Protein AF-A0AAU9WDJ2-F1 (afdb_monomer_lite)

Sequence (139 aa):
MRAWLPLSQLGVLASSMMSTCLFMHVSSICRSSFYHLRNLSRIRKYLIKESVAVAVHAFVTSKLNYCNALLCGLPKYQLQRLQYVKNTVARVVCQMSKFQHITSVLQELHWLPIQYRIIFKILLLVYKSLNGASPSYLA

Radius of gyration: 19.02 Å; chains: 1; bounding box: 34×50×54 Å

Structure (mmCIF, N/CA/C/O backbone):
data_AF-A0AAU9WDJ2-F1
#
_entry.id   AF-A0AAU9WDJ2-F1
#
loop_
_atom_site.group_PDB
_atom_site.id
_atom_site.type_symbol
_atom_site.label_atom_id
_atom_site.label_alt_id
_atom_site.label_comp_id
_atom_site.label_asym_id
_atom_site.label_entity_id
_atom_site.label_seq_id
_atom_site.pdbx_PDB_ins_code
_atom_site.Cartn_x
_atom_site.Cartn_y
_atom_site.Cartn_z
_atom_site.occupancy
_atom_site.B_iso_or_equiv
_atom_site.auth_seq_id
_atom_site.auth_comp_id
_atom_site.auth_asym_id
_atom_site.auth_atom_id
_atom_site.pdbx_PDB_model_num
ATOM 1 N N . MET A 1 1 ? 9.446 36.683 -37.236 1.00 35.97 1 MET A N 1
ATOM 2 C CA . MET A 1 1 ? 10.642 35.815 -37.166 1.00 35.97 1 MET A CA 1
ATOM 3 C C . MET A 1 1 ? 10.594 35.026 -35.861 1.00 35.97 1 MET A C 1
ATOM 5 O O . MET A 1 1 ? 10.928 35.569 -34.819 1.00 35.97 1 MET A O 1
ATOM 9 N N . ARG A 1 2 ? 10.058 33.797 -35.885 1.00 36.50 2 ARG A N 1
ATOM 10 C CA . ARG A 1 2 ? 10.011 32.896 -34.720 1.00 36.50 2 ARG A CA 1
ATOM 11 C C . ARG A 1 2 ? 11.211 31.960 -34.815 1.00 36.50 2 ARG A C 1
ATOM 13 O O . ARG A 1 2 ? 11.276 31.153 -35.736 1.00 36.50 2 ARG A O 1
ATOM 20 N N . ALA A 1 3 ? 12.170 32.143 -33.915 1.00 41.41 3 ALA A N 1
ATOM 21 C CA . ALA A 1 3 ? 13.335 31.285 -33.804 1.00 41.41 3 ALA A CA 1
ATOM 22 C C . ALA A 1 3 ? 12.914 29.905 -33.284 1.00 41.41 3 ALA A C 1
ATOM 24 O O . ALA A 1 3 ? 12.119 29.781 -32.352 1.00 41.41 3 ALA A O 1
ATOM 25 N N . TRP A 1 4 ? 13.448 28.887 -33.941 1.00 44.09 4 TRP A N 1
ATOM 26 C CA . TRP A 1 4 ? 13.324 27.480 -33.623 1.00 44.09 4 TRP A CA 1
ATOM 27 C C . TRP A 1 4 ? 13.828 27.219 -32.199 1.00 44.09 4 TRP A C 1
ATOM 29 O O . TRP A 1 4 ? 15.027 27.301 -31.942 1.00 44.09 4 TRP A O 1
ATOM 39 N N . LEU A 1 5 ? 12.924 26.908 -31.266 1.00 46.44 5 LEU A N 1
ATOM 40 C CA . LEU A 1 5 ? 13.317 26.277 -30.006 1.00 46.44 5 LEU A CA 1
ATOM 41 C C . LEU A 1 5 ? 13.876 24.885 -30.354 1.00 46.44 5 LEU A C 1
ATOM 43 O O . LEU A 1 5 ? 13.185 24.116 -31.028 1.00 46.44 5 LEU A O 1
ATOM 47 N N . PRO A 1 6 ? 15.115 24.550 -29.956 1.00 47.00 6 PRO A N 1
ATOM 48 C CA . PRO A 1 6 ? 15.724 23.277 -30.309 1.00 47.00 6 PRO A CA 1
ATOM 49 C C . PRO A 1 6 ? 14.909 22.130 -29.698 1.00 47.00 6 PRO A C 1
ATOM 51 O O . PRO A 1 6 ? 14.530 22.174 -28.528 1.00 47.00 6 PRO A O 1
ATOM 54 N N . LEU A 1 7 ? 14.649 21.086 -30.488 1.00 53.03 7 LEU A N 1
ATOM 55 C CA . LEU A 1 7 ? 13.874 19.888 -30.114 1.00 53.03 7 LEU A CA 1
ATOM 56 C C . LEU A 1 7 ? 14.339 19.235 -28.792 1.00 53.03 7 LEU A C 1
ATOM 58 O O . LEU A 1 7 ? 13.549 18.591 -28.102 1.00 53.03 7 LEU A O 1
ATOM 62 N N . SER A 1 8 ? 15.594 19.455 -28.389 1.00 50.59 8 SER A N 1
ATOM 63 C CA . SER A 1 8 ? 16.146 19.035 -27.096 1.00 50.59 8 SER A CA 1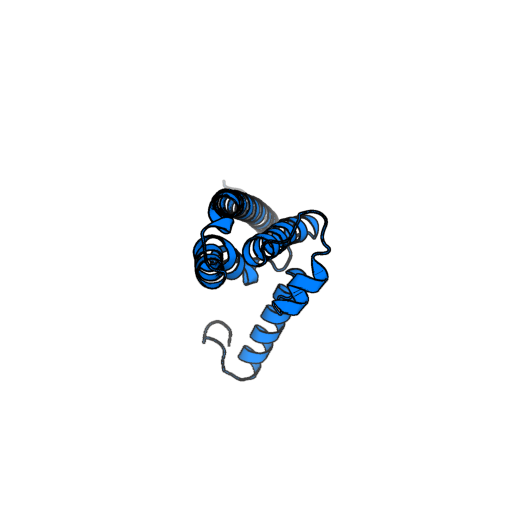
ATOM 64 C C . SER A 1 8 ? 15.484 19.724 -25.896 1.00 50.59 8 SER A C 1
ATOM 66 O O . SER A 1 8 ? 15.238 19.080 -24.877 1.00 50.59 8 SER A O 1
ATOM 68 N N . GLN A 1 9 ? 15.123 21.004 -26.012 1.00 49.53 9 GLN A N 1
ATOM 69 C CA . GLN A 1 9 ? 14.418 21.731 -24.954 1.00 49.53 9 GLN A CA 1
ATOM 70 C C . GLN A 1 9 ? 12.974 21.252 -24.814 1.00 49.53 9 GLN A C 1
ATOM 72 O O . GLN A 1 9 ? 12.486 21.155 -23.694 1.00 49.53 9 GLN A O 1
ATOM 77 N N . LEU A 1 10 ? 12.316 20.860 -25.910 1.00 48.34 10 LEU A N 1
ATOM 78 C CA . LEU A 1 10 ? 10.993 20.228 -25.868 1.00 48.34 10 LEU A CA 1
ATOM 79 C C . LEU A 1 10 ? 11.023 18.886 -25.124 1.00 48.34 10 LEU A C 1
ATOM 81 O O . LEU A 1 10 ? 10.142 18.641 -24.309 1.00 48.34 10 LEU A O 1
ATOM 85 N N . GLY A 1 11 ? 12.049 18.052 -25.327 1.00 53.91 11 GLY A N 1
ATOM 86 C CA . GLY A 1 11 ? 12.216 16.792 -24.589 1.00 53.91 11 GLY A CA 1
ATOM 87 C C . GLY A 1 11 ? 12.522 16.983 -23.096 1.00 53.91 11 GLY A C 1
ATOM 88 O O . GLY A 1 11 ? 11.979 16.272 -22.246 1.00 53.91 11 GLY A O 1
ATOM 89 N N . VAL A 1 12 ? 13.344 17.976 -22.742 1.00 56.94 12 VAL A N 1
ATOM 90 C CA . VAL A 1 12 ? 13.662 18.309 -21.337 1.00 56.94 12 VAL A CA 1
ATOM 91 C C . VAL A 1 12 ? 12.469 18.969 -20.631 1.00 56.94 12 VAL A C 1
ATOM 93 O O . VAL A 1 12 ? 12.167 18.659 -19.477 1.00 56.94 12 VAL A O 1
ATOM 96 N N . LEU A 1 13 ? 11.720 19.823 -21.328 1.00 52.66 13 LEU A N 1
ATOM 97 C CA . LEU A 1 13 ? 10.478 20.402 -20.816 1.00 52.66 13 LEU A CA 1
ATOM 98 C C . LEU A 1 13 ? 9.384 19.334 -20.695 1.00 52.66 13 LEU A C 1
ATOM 100 O O . LEU A 1 13 ? 8.753 19.240 -19.652 1.00 52.66 13 LEU A O 1
ATOM 104 N N . ALA A 1 14 ? 9.216 18.447 -21.678 1.00 50.91 14 ALA A N 1
ATOM 105 C CA . ALA A 1 14 ? 8.261 17.342 -21.596 1.00 50.91 14 ALA A CA 1
ATOM 106 C C . ALA A 1 14 ? 8.597 16.364 -20.458 1.00 50.91 14 ALA A C 1
ATOM 108 O O . ALA A 1 14 ? 7.706 15.962 -19.715 1.00 50.91 14 ALA A O 1
ATOM 109 N N . SER A 1 15 ? 9.872 16.017 -20.261 1.00 56.69 15 SER A N 1
ATOM 110 C CA . SER A 1 15 ? 10.297 15.119 -19.176 1.00 56.69 15 SER A CA 1
ATOM 111 C C . SER A 1 15 ? 10.169 15.757 -17.788 1.00 56.69 15 SER A C 1
ATOM 113 O O . SER A 1 15 ? 9.711 15.099 -16.848 1.00 56.69 15 SER A O 1
ATOM 115 N N . SER A 1 16 ? 10.482 17.048 -17.648 1.00 59.03 16 SER A N 1
ATOM 116 C CA . SER A 1 16 ? 10.273 17.792 -16.397 1.00 59.03 16 SER A CA 1
ATOM 117 C C . SER A 1 16 ? 8.788 18.034 -16.095 1.00 59.03 16 SER A C 1
ATOM 119 O O . SER A 1 16 ? 8.371 17.874 -14.945 1.00 59.03 16 SER A O 1
ATOM 121 N N . MET A 1 17 ? 7.958 18.317 -17.106 1.00 58.53 17 MET A N 1
ATOM 122 C CA . MET A 1 17 ? 6.501 18.431 -16.965 1.00 58.53 17 MET A CA 1
ATOM 123 C C . MET A 1 17 ? 5.839 17.092 -16.626 1.00 58.53 17 MET A C 1
ATOM 125 O O . MET A 1 17 ? 4.990 17.034 -15.738 1.00 58.53 17 MET A O 1
ATOM 129 N N . MET A 1 18 ? 6.265 15.991 -17.251 1.00 57.12 18 MET A N 1
ATOM 130 C CA . MET A 1 18 ? 5.773 14.647 -16.926 1.00 57.12 18 MET A CA 1
ATOM 131 C C . MET A 1 18 ? 6.128 14.269 -15.478 1.00 57.12 18 MET A C 1
ATOM 133 O O . MET A 1 18 ? 5.283 13.777 -14.727 1.00 57.12 18 MET A O 1
ATOM 137 N N . SER A 1 19 ? 7.359 14.572 -15.052 1.00 61.75 19 SER A N 1
ATOM 138 C CA . SER A 1 19 ? 7.845 14.293 -13.693 1.00 61.75 19 SER A CA 1
ATOM 139 C C . SER A 1 19 ? 7.115 15.118 -12.625 1.00 61.75 19 SER A C 1
ATOM 141 O O . SER A 1 19 ? 6.747 14.594 -11.571 1.00 61.75 19 SER A O 1
ATOM 143 N N . THR A 1 20 ? 6.857 16.400 -12.894 1.00 61.91 20 THR A N 1
ATOM 144 C CA . THR A 1 20 ? 6.105 17.283 -11.986 1.00 61.91 20 THR A CA 1
ATOM 145 C C . THR A 1 20 ? 4.617 16.936 -11.943 1.00 61.91 20 THR A C 1
ATOM 147 O O . THR A 1 20 ? 4.026 16.913 -10.861 1.00 61.91 20 THR A O 1
ATOM 150 N N . CYS A 1 21 ? 4.010 16.566 -13.073 1.00 68.81 21 CYS A N 1
ATOM 151 C CA . CYS A 1 21 ? 2.623 16.104 -13.117 1.00 68.81 21 CYS A CA 1
ATOM 152 C C . CYS A 1 21 ? 2.436 14.807 -12.305 1.00 68.81 21 CYS A C 1
ATOM 154 O O . CYS A 1 21 ? 1.523 14.712 -11.479 1.00 68.81 21 CYS A O 1
ATOM 156 N N . LEU A 1 22 ? 3.362 13.848 -12.434 1.00 73.12 22 LEU A N 1
ATOM 157 C CA . LEU A 1 22 ? 3.361 12.616 -11.639 1.00 73.12 22 LEU A CA 1
ATOM 158 C C . LEU A 1 22 ? 3.543 12.882 -10.139 1.00 73.12 22 LEU A C 1
ATOM 160 O O . LEU A 1 22 ? 2.875 12.249 -9.319 1.00 73.12 22 LEU A O 1
ATOM 164 N N . PHE A 1 23 ? 4.385 13.846 -9.757 1.00 77.12 23 PHE A N 1
ATOM 165 C CA . PHE A 1 23 ? 4.535 14.264 -8.360 1.00 77.12 23 PHE A CA 1
ATOM 166 C C . PHE A 1 23 ? 3.215 14.780 -7.766 1.00 77.12 23 PHE A C 1
ATOM 168 O O . PHE A 1 23 ? 2.822 14.392 -6.655 1.00 77.12 23 PHE A O 1
ATOM 175 N N . MET A 1 24 ? 2.522 15.651 -8.503 1.00 79.38 24 MET A N 1
ATOM 176 C CA . MET A 1 24 ? 1.237 16.218 -8.084 1.00 79.38 24 MET A CA 1
ATOM 177 C C . MET A 1 24 ? 0.169 15.131 -7.994 1.00 79.38 24 MET A C 1
ATOM 179 O O . MET A 1 24 ? -0.593 15.077 -7.026 1.00 79.38 24 MET A O 1
ATOM 183 N N . HIS A 1 25 ? 0.181 14.205 -8.947 1.00 82.50 25 HIS A N 1
ATOM 184 C CA . HIS A 1 25 ? -0.720 13.068 -8.974 1.00 82.50 25 HIS A CA 1
ATOM 185 C C . HIS A 1 25 ? -0.519 12.127 -7.774 1.00 82.50 25 HIS A C 1
ATOM 187 O O . HIS A 1 25 ? -1.474 11.850 -7.046 1.00 82.50 25 HIS A O 1
ATOM 193 N N . VAL A 1 26 ? 0.722 11.711 -7.486 1.00 84.19 26 VAL A N 1
ATOM 194 C CA . VAL A 1 26 ? 1.049 10.883 -6.309 1.00 84.19 26 VAL A CA 1
ATOM 195 C C . VAL A 1 26 ? 0.640 11.589 -5.018 1.00 84.19 26 VAL A C 1
ATOM 197 O O . VAL A 1 26 ? 0.068 10.967 -4.121 1.00 84.19 26 VAL A O 1
ATOM 200 N N . SER A 1 27 ? 0.884 12.896 -4.923 1.00 87.38 27 SER A N 1
ATOM 201 C CA . SER A 1 27 ? 0.502 13.689 -3.753 1.00 87.38 27 SER A CA 1
ATOM 202 C C . SER A 1 27 ? -1.017 13.765 -3.575 1.00 87.38 27 SER A C 1
ATOM 204 O O . SER A 1 27 ? -1.504 13.586 -2.456 1.00 87.38 27 SER A O 1
ATOM 206 N N . SER A 1 28 ? -1.765 13.955 -4.664 1.00 88.31 28 SER A N 1
ATOM 207 C CA . SER A 1 28 ? -3.231 13.941 -4.672 1.00 88.31 28 SER A CA 1
ATOM 208 C C . SER A 1 28 ? -3.790 12.582 -4.236 1.00 88.31 28 SER A C 1
ATOM 210 O O . SER A 1 28 ? -4.621 12.514 -3.324 1.00 88.31 28 SER A O 1
ATOM 212 N N . ILE A 1 29 ? -3.261 11.483 -4.790 1.00 88.12 29 ILE A N 1
ATOM 213 C CA . ILE A 1 29 ? -3.650 10.117 -4.409 1.00 88.12 29 ILE A CA 1
ATOM 214 C C . ILE A 1 29 ? -3.367 9.868 -2.935 1.00 88.12 29 ILE A C 1
ATOM 216 O O . ILE A 1 29 ? -4.255 9.396 -2.225 1.00 88.12 29 ILE A O 1
ATOM 220 N N . CYS A 1 30 ? -2.164 10.191 -2.454 1.00 90.44 30 CYS A N 1
ATOM 221 C CA . CYS A 1 30 ? -1.810 10.010 -1.048 1.00 90.44 30 CYS A CA 1
ATOM 222 C C . CYS A 1 30 ? -2.776 10.784 -0.145 1.00 90.44 30 CYS A C 1
ATOM 224 O O . CYS A 1 30 ? -3.313 10.214 0.804 1.00 90.44 30 CYS A O 1
ATOM 226 N N . ARG A 1 31 ? -3.050 12.057 -0.464 1.00 91.38 31 ARG A N 1
ATOM 227 C CA . ARG A 1 31 ? -3.967 12.909 0.307 1.00 91.38 31 ARG A CA 1
ATOM 228 C C . ARG A 1 31 ? -5.376 12.315 0.367 1.00 91.38 31 ARG A C 1
ATOM 230 O O . ARG A 1 31 ? -5.904 12.135 1.464 1.00 91.38 31 ARG A O 1
ATOM 237 N N . SER A 1 32 ? -5.963 11.973 -0.781 1.00 92.38 32 SER A N 1
ATOM 238 C CA . SER A 1 32 ? -7.297 11.357 -0.843 1.00 92.38 32 SER A CA 1
ATOM 239 C C . SER A 1 32 ? -7.326 10.011 -0.109 1.00 92.38 32 SER A C 1
ATOM 241 O O . SER A 1 32 ? -8.246 9.744 0.662 1.00 92.38 32 SER A O 1
ATOM 243 N N . SER A 1 33 ? -6.286 9.190 -0.269 1.00 92.69 33 SER A N 1
ATOM 244 C CA . SER A 1 33 ? -6.198 7.876 0.370 1.00 92.69 33 SER A CA 1
ATOM 245 C C . SER A 1 33 ? -6.152 7.981 1.890 1.00 92.69 33 SER A C 1
ATOM 247 O O . SER A 1 33 ? -6.925 7.316 2.572 1.00 92.69 33 SER A O 1
ATOM 249 N N . PHE A 1 34 ? -5.294 8.846 2.440 1.00 94.31 34 PHE A N 1
ATOM 250 C CA . PHE A 1 34 ? -5.215 9.045 3.889 1.00 94.31 34 PHE A CA 1
ATOM 251 C C . PHE A 1 34 ? -6.501 9.632 4.471 1.00 94.31 34 PHE A C 1
ATOM 253 O O . PHE A 1 34 ? -6.879 9.256 5.581 1.00 94.31 34 PHE A O 1
ATOM 260 N N . TYR A 1 35 ? -7.199 10.495 3.727 1.00 94.62 35 TYR A N 1
ATOM 261 C CA . TYR A 1 35 ? -8.513 10.995 4.127 1.00 94.62 35 TYR A CA 1
ATOM 262 C C . TYR A 1 35 ? -9.521 9.847 4.301 1.00 94.62 35 TYR A C 1
ATOM 264 O O . TYR A 1 35 ? -10.088 9.683 5.384 1.00 94.62 35 TYR A O 1
ATOM 272 N N . HIS A 1 36 ? -9.676 8.990 3.284 1.00 93.81 36 HIS A N 1
ATOM 273 C CA . HIS A 1 36 ? -10.581 7.840 3.366 1.00 93.81 36 HIS A CA 1
ATOM 274 C C . HIS A 1 36 ? -10.152 6.848 4.452 1.00 93.81 36 HIS A C 1
ATOM 276 O O . HIS A 1 36 ? -10.987 6.401 5.235 1.00 93.81 36 HIS A O 1
ATOM 282 N N . LEU A 1 37 ? -8.853 6.553 4.562 1.00 94.38 37 LEU A N 1
ATOM 283 C CA . LEU A 1 37 ? -8.326 5.636 5.574 1.00 94.38 37 LEU A CA 1
ATOM 284 C C . LEU A 1 37 ? -8.569 6.129 6.996 1.00 94.38 37 LEU A C 1
ATOM 286 O O . LEU A 1 37 ? -8.894 5.319 7.860 1.00 94.38 37 LEU A O 1
ATOM 290 N N . ARG A 1 38 ? -8.448 7.436 7.256 1.00 94.19 38 ARG A N 1
ATOM 291 C CA . ARG A 1 38 ? -8.730 8.009 8.580 1.00 94.19 38 ARG A CA 1
ATOM 292 C C . ARG A 1 38 ? -10.196 7.821 8.960 1.00 94.19 38 ARG A C 1
ATOM 294 O O . ARG A 1 38 ? -10.478 7.457 10.100 1.00 94.19 38 ARG A O 1
ATOM 301 N N . ASN A 1 39 ? -11.106 8.025 8.012 1.00 93.50 39 ASN A N 1
ATOM 302 C CA . ASN A 1 39 ? -12.537 7.832 8.235 1.00 93.50 39 ASN A CA 1
ATOM 303 C C . ASN A 1 39 ? -12.861 6.349 8.457 1.00 93.50 39 ASN A C 1
ATOM 305 O O . ASN A 1 39 ? -13.482 6.006 9.461 1.00 93.50 39 ASN A O 1
ATOM 309 N N . LEU A 1 40 ? -12.336 5.466 7.603 1.00 93.12 40 LEU A N 1
ATOM 310 C CA . LEU A 1 40 ? -12.471 4.013 7.737 1.00 93.12 40 LEU A CA 1
ATOM 311 C C . LEU A 1 40 ? -11.905 3.492 9.062 1.00 93.12 40 LEU A C 1
ATOM 313 O O . LEU A 1 40 ? -12.548 2.681 9.715 1.00 93.12 40 LEU A O 1
ATOM 317 N N . SER A 1 41 ? -10.754 3.999 9.508 1.00 92.56 41 SER A N 1
ATOM 318 C CA . SER A 1 41 ? -10.132 3.606 10.783 1.00 92.56 41 SER A CA 1
ATOM 319 C C . SER A 1 41 ? -11.035 3.881 11.987 1.00 92.56 41 SER A C 1
ATOM 321 O O . SER A 1 41 ? -11.039 3.104 12.936 1.00 92.56 41 SER A O 1
ATOM 323 N N . ARG A 1 42 ? -11.810 4.974 11.959 1.00 92.88 42 ARG A N 1
ATOM 324 C CA . ARG A 1 42 ? -12.712 5.358 13.059 1.00 92.88 42 ARG A CA 1
ATOM 325 C C . ARG A 1 42 ? -13.908 4.423 13.176 1.00 92.88 42 ARG A C 1
ATOM 327 O O . ARG A 1 42 ? -14.284 4.048 14.283 1.00 92.88 42 ARG A O 1
ATOM 334 N N . ILE A 1 43 ? -14.483 4.045 12.037 1.00 93.19 43 ILE A N 1
ATOM 335 C CA . ILE A 1 43 ? -15.645 3.154 11.991 1.00 93.19 43 ILE A CA 1
ATOM 336 C C . ILE A 1 43 ? -15.249 1.676 12.025 1.00 93.19 43 ILE A C 1
ATOM 338 O O . ILE A 1 43 ? -16.089 0.846 12.341 1.00 93.19 43 ILE A O 1
ATOM 342 N N . ARG A 1 44 ? -13.974 1.337 11.775 1.00 91.38 44 ARG A N 1
ATOM 343 C CA . ARG A 1 44 ? -13.467 -0.036 11.603 1.00 91.38 44 ARG A CA 1
ATOM 344 C C . ARG A 1 44 ? -13.931 -1.030 12.670 1.00 91.38 44 ARG A C 1
ATOM 346 O O . ARG A 1 44 ? -14.150 -2.187 12.329 1.00 91.38 44 ARG A O 1
ATOM 353 N N . LYS A 1 45 ? -14.068 -0.604 13.931 1.00 91.12 45 LYS A N 1
ATOM 354 C CA . LYS A 1 45 ? -14.547 -1.444 15.049 1.00 91.12 45 LYS A CA 1
ATOM 355 C C . LYS A 1 45 ? -15.983 -1.962 14.883 1.00 91.12 45 LYS A C 1
ATOM 357 O O . LYS A 1 45 ? -16.331 -2.943 15.519 1.00 91.12 45 LYS A O 1
ATOM 362 N N . TYR A 1 46 ? -16.780 -1.328 14.028 1.00 91.88 46 TYR A N 1
ATOM 363 C CA . TYR A 1 46 ? -18.177 -1.678 13.768 1.00 91.88 46 TYR A CA 1
ATOM 364 C C . TYR A 1 46 ? -18.383 -2.438 12.451 1.00 91.88 46 TYR A C 1
ATOM 366 O O . TYR A 1 46 ? -19.509 -2.802 12.136 1.00 91.88 46 TYR A O 1
ATOM 374 N N . LEU A 1 47 ? -17.325 -2.657 11.658 1.00 91.19 47 LEU A N 1
ATOM 375 C CA . LEU A 1 47 ? -17.418 -3.365 10.379 1.00 91.19 47 LEU A CA 1
ATOM 376 C C . LEU A 1 47 ? -16.724 -4.725 10.424 1.00 91.19 47 LEU A C 1
ATOM 378 O O . LEU A 1 47 ? -15.691 -4.901 11.075 1.00 91.19 47 LEU A O 1
ATOM 382 N N . ILE A 1 48 ? -17.248 -5.654 9.628 1.00 93.00 48 ILE A N 1
ATOM 383 C CA . ILE A 1 48 ? -16.620 -6.944 9.341 1.00 93.00 48 ILE A CA 1
ATOM 384 C C . ILE A 1 48 ? -15.419 -6.728 8.404 1.00 93.00 48 ILE A C 1
ATOM 386 O O . ILE A 1 48 ? -15.383 -5.785 7.605 1.00 93.00 48 ILE A O 1
ATOM 390 N N . LYS A 1 49 ? -14.409 -7.604 8.506 1.00 90.19 49 LYS A N 1
ATOM 391 C CA . LYS A 1 49 ? -13.162 -7.537 7.722 1.00 90.19 49 LYS A CA 1
ATOM 392 C C . LYS A 1 49 ? -13.419 -7.444 6.212 1.00 90.19 49 LYS A C 1
ATOM 394 O O . LYS A 1 49 ? -12.761 -6.655 5.539 1.00 90.19 49 LYS A O 1
ATOM 399 N N . GLU A 1 50 ? -14.387 -8.198 5.698 1.00 91.56 50 GLU A N 1
ATOM 400 C CA . GLU A 1 50 ? -14.733 -8.232 4.272 1.00 91.56 50 GLU A CA 1
ATOM 401 C C . GLU A 1 50 ? -15.273 -6.890 3.768 1.00 91.56 50 GLU A C 1
ATOM 403 O O . GLU A 1 50 ? -14.752 -6.340 2.799 1.00 91.56 50 GLU A O 1
ATOM 408 N N . SER A 1 51 ? -16.237 -6.290 4.474 1.00 92.12 51 SER A N 1
ATOM 409 C CA . SER A 1 51 ? -16.803 -4.984 4.106 1.00 92.12 51 SER A CA 1
ATOM 410 C C . SER A 1 51 ? -15.738 -3.884 4.091 1.00 92.12 51 SER A C 1
ATOM 412 O O . SER A 1 51 ? -15.729 -3.014 3.220 1.00 92.12 51 SER A O 1
ATOM 414 N N . VAL A 1 52 ? -14.791 -3.941 5.032 1.00 92.94 52 VAL A N 1
ATOM 415 C CA . VAL A 1 52 ? -13.651 -3.014 5.084 1.00 92.94 52 VAL A CA 1
ATOM 416 C C . VAL A 1 52 ? -12.722 -3.241 3.900 1.00 92.94 52 VAL A C 1
ATOM 418 O O . VAL A 1 52 ? -12.277 -2.269 3.294 1.00 92.94 52 VAL A O 1
ATOM 421 N N . ALA A 1 53 ? -12.430 -4.496 3.553 1.00 91.62 53 ALA A N 1
ATOM 422 C CA . ALA A 1 53 ? -11.592 -4.814 2.404 1.00 91.62 53 ALA A CA 1
ATOM 423 C C . ALA A 1 53 ? -12.200 -4.258 1.107 1.00 91.62 53 ALA A C 1
ATOM 425 O O . ALA A 1 53 ? -11.487 -3.604 0.346 1.00 91.62 53 ALA A O 1
ATOM 426 N N . VAL A 1 54 ? -13.513 -4.415 0.906 1.00 93.12 54 VAL A N 1
ATOM 427 C CA . VAL A 1 54 ? -14.239 -3.851 -0.246 1.00 93.12 54 VAL A CA 1
ATOM 428 C C . VAL A 1 54 ? -14.179 -2.322 -0.250 1.00 93.12 54 VAL A C 1
ATOM 430 O O . VAL A 1 54 ? -13.808 -1.720 -1.258 1.00 93.12 54 VAL A O 1
ATOM 433 N N . ALA A 1 55 ? -14.468 -1.673 0.880 1.00 93.19 55 ALA A N 1
ATOM 434 C CA . ALA A 1 55 ? -14.432 -0.215 0.973 1.00 93.19 55 ALA A CA 1
ATOM 435 C C . ALA A 1 55 ? -13.023 0.338 0.704 1.00 93.19 55 ALA A C 1
ATOM 437 O O . ALA A 1 55 ? -12.837 1.249 -0.105 1.00 93.19 55 ALA A O 1
ATOM 438 N N . VAL A 1 56 ? -11.997 -0.233 1.338 1.00 93.19 56 VAL A N 1
ATOM 439 C CA . VAL A 1 56 ? -10.615 0.198 1.108 1.00 93.19 56 VAL A CA 1
ATOM 440 C C . VAL A 1 56 ? -10.176 -0.108 -0.326 1.00 93.19 56 VAL A C 1
ATOM 442 O O . VAL A 1 56 ? -9.428 0.678 -0.922 1.00 93.19 56 VAL A O 1
ATOM 445 N N . HIS A 1 57 ? -10.671 -1.200 -0.914 1.00 91.50 57 HIS A N 1
ATOM 446 C CA . HIS A 1 57 ? -10.416 -1.498 -2.310 1.00 91.50 57 HIS A CA 1
ATOM 447 C C . HIS A 1 57 ? -10.938 -0.383 -3.220 1.00 91.50 57 HIS A C 1
ATOM 449 O O . HIS A 1 57 ? -10.154 0.181 -3.990 1.00 91.50 57 HIS A O 1
ATOM 455 N N . ALA A 1 58 ? -12.212 -0.017 -3.052 1.00 91.00 58 ALA A N 1
ATOM 456 C CA . ALA A 1 58 ? -12.904 1.001 -3.833 1.00 91.00 58 ALA A CA 1
ATOM 457 C C . ALA A 1 58 ? -12.278 2.399 -3.691 1.00 91.00 58 ALA A C 1
ATOM 459 O O . ALA A 1 58 ? -12.074 3.083 -4.694 1.00 91.00 58 ALA A O 1
ATOM 460 N N . PHE A 1 59 ? -11.924 2.819 -2.471 1.00 89.00 59 PHE A N 1
ATOM 461 C CA . PHE A 1 59 ? -11.454 4.187 -2.219 1.00 89.00 59 PHE A CA 1
ATOM 462 C C . PHE A 1 59 ? -9.952 4.403 -2.433 1.00 89.00 59 PHE A C 1
ATOM 464 O O . PHE A 1 59 ? -9.544 5.524 -2.755 1.00 89.00 59 PHE A O 1
ATOM 471 N N . VAL A 1 60 ? -9.129 3.371 -2.215 1.00 89.81 60 VAL A N 1
ATOM 472 C CA . VAL A 1 60 ? -7.665 3.514 -2.127 1.00 89.81 60 VAL A CA 1
ATOM 473 C C . VAL A 1 60 ? -6.948 2.626 -3.131 1.00 89.81 60 VAL A C 1
ATOM 475 O O . VAL A 1 60 ? -6.180 3.120 -3.959 1.00 89.81 60 VAL A O 1
ATOM 478 N N . THR A 1 61 ? -7.158 1.309 -3.065 1.00 87.69 61 THR A N 1
ATOM 479 C CA . THR A 1 61 ? -6.311 0.398 -3.849 1.00 87.69 61 THR A CA 1
ATOM 480 C C . THR A 1 61 ? -6.610 0.456 -5.346 1.00 87.69 61 THR A C 1
ATOM 482 O O . THR A 1 61 ? -5.689 0.275 -6.134 1.00 87.69 61 THR A O 1
ATOM 485 N N . SER A 1 62 ? -7.848 0.765 -5.745 1.00 87.00 62 SER A N 1
ATOM 486 C CA . SER A 1 62 ? -8.238 1.022 -7.138 1.00 87.00 62 SER A CA 1
ATOM 487 C C . SER A 1 62 ? -7.393 2.147 -7.755 1.00 87.00 62 SER A C 1
ATOM 489 O O . SER A 1 62 ? -6.738 1.943 -8.777 1.00 87.00 62 SER A O 1
ATOM 491 N N . LYS A 1 63 ? -7.298 3.291 -7.063 1.00 82.81 63 LYS A N 1
ATOM 492 C CA . LYS A 1 63 ? -6.509 4.468 -7.466 1.00 82.81 63 LYS A CA 1
ATOM 493 C C . LYS A 1 63 ? -5.012 4.170 -7.512 1.00 82.81 63 LYS A C 1
ATOM 495 O O . LYS A 1 63 ? -4.340 4.538 -8.473 1.00 82.81 63 LYS A O 1
ATOM 500 N N . LEU A 1 64 ? -4.492 3.456 -6.509 1.00 81.31 64 LEU A N 1
ATOM 501 C CA . LEU A 1 64 ? -3.102 2.987 -6.516 1.00 81.31 64 LEU A CA 1
ATOM 502 C C . LEU A 1 64 ? -2.832 2.064 -7.712 1.00 81.31 64 LEU A C 1
ATOM 504 O O . LEU A 1 64 ? -1.799 2.175 -8.363 1.00 81.31 64 LEU A O 1
ATOM 508 N N . ASN A 1 65 ? -3.768 1.165 -8.021 1.00 76.12 65 ASN A N 1
ATOM 509 C CA . ASN A 1 65 ? -3.585 0.155 -9.054 1.00 76.12 65 ASN A CA 1
ATOM 510 C C . ASN A 1 65 ? -3.656 0.681 -10.479 1.00 76.12 65 ASN A C 1
ATOM 512 O O . ASN A 1 65 ? -2.926 0.160 -11.331 1.00 76.12 65 ASN A O 1
ATOM 516 N N . TYR A 1 66 ? -4.502 1.685 -10.703 1.00 69.50 66 TYR A N 1
ATOM 517 C CA . TYR A 1 66 ? -4.637 2.389 -11.973 1.00 69.50 66 TYR A CA 1
ATOM 518 C C . TYR A 1 66 ? -3.302 3.002 -12.411 1.00 69.50 66 TYR A C 1
ATOM 520 O O . TYR A 1 66 ? -2.878 2.851 -13.551 1.00 69.50 66 TYR A O 1
ATOM 528 N N . CYS A 1 67 ? -2.570 3.584 -11.463 1.00 64.56 67 CYS A N 1
ATOM 529 C CA . CYS A 1 67 ? -1.356 4.336 -11.765 1.00 64.56 67 CYS A CA 1
ATOM 530 C C . CYS A 1 67 ? -0.099 3.467 -11.848 1.00 64.56 67 CYS A C 1
ATOM 532 O O . CYS A 1 67 ? 0.949 3.976 -12.224 1.00 64.56 67 CYS A O 1
ATOM 534 N N . ASN A 1 68 ? -0.176 2.169 -11.521 1.00 66.44 68 ASN A N 1
ATOM 535 C CA . ASN A 1 68 ? 1.002 1.302 -11.383 1.00 66.44 68 ASN A CA 1
ATOM 536 C C . ASN A 1 68 ? 1.898 1.238 -12.636 1.00 66.44 68 ASN A C 1
ATOM 538 O O . ASN A 1 68 ? 3.093 1.007 -12.484 1.00 66.44 68 ASN A O 1
ATOM 542 N N . ALA A 1 69 ? 1.356 1.437 -13.843 1.00 58.38 69 ALA A N 1
ATOM 543 C CA . ALA A 1 69 ? 2.152 1.478 -15.077 1.00 58.38 69 ALA A CA 1
ATOM 544 C C . ALA A 1 69 ? 2.991 2.768 -15.197 1.00 58.38 69 ALA A C 1
ATOM 546 O O . ALA A 1 69 ? 4.109 2.736 -15.695 1.00 58.38 69 ALA A O 1
ATOM 547 N N . LEU A 1 70 ? 2.483 3.882 -14.664 1.00 62.88 70 LEU A N 1
ATOM 548 C CA . LEU A 1 70 ? 3.132 5.198 -14.666 1.00 62.88 70 LEU A CA 1
ATOM 549 C C . LEU A 1 70 ? 4.114 5.393 -13.501 1.00 62.88 70 LEU A C 1
ATOM 551 O O . LEU A 1 70 ? 4.806 6.404 -13.435 1.00 62.88 70 LEU A O 1
ATOM 555 N N . LEU A 1 71 ? 4.173 4.448 -12.555 1.00 62.72 71 LEU A N 1
ATOM 556 C CA . LEU A 1 71 ? 5.104 4.519 -11.424 1.00 62.72 71 LEU A CA 1
ATOM 557 C C . LEU A 1 71 ? 6.536 4.108 -11.804 1.00 62.72 71 LEU A C 1
ATOM 559 O O . LEU A 1 71 ? 7.452 4.291 -10.998 1.00 62.72 71 LEU A O 1
ATOM 563 N N . CYS A 1 72 ? 6.739 3.537 -12.997 1.00 65.69 72 CYS A N 1
ATOM 564 C CA . CYS A 1 72 ? 8.068 3.203 -13.493 1.00 65.69 72 CYS A CA 1
ATOM 565 C C . CYS A 1 72 ? 8.865 4.495 -13.728 1.00 65.69 72 CYS A C 1
ATOM 567 O O . CYS A 1 72 ? 8.421 5.376 -14.455 1.00 65.69 72 CYS A O 1
ATOM 569 N N . GLY A 1 73 ? 10.026 4.622 -13.081 1.00 69.94 73 GLY A N 1
ATOM 570 C CA . GLY A 1 73 ? 10.872 5.819 -13.172 1.00 69.94 73 GLY A CA 1
ATOM 571 C C . GLY A 1 73 ? 10.650 6.873 -12.079 1.00 69.94 73 GLY A C 1
ATOM 572 O O . GLY A 1 73 ? 11.361 7.874 -12.058 1.00 69.94 73 GLY A O 1
ATOM 573 N N . LEU A 1 74 ? 9.729 6.661 -11.129 1.00 77.44 74 LEU A N 1
ATOM 574 C CA . LEU A 1 74 ? 9.601 7.558 -9.976 1.00 77.44 74 LEU A CA 1
ATOM 575 C C . LEU A 1 74 ? 10.794 7.440 -9.012 1.00 77.44 74 LEU A C 1
ATOM 577 O O . LEU A 1 74 ? 11.290 6.337 -8.757 1.00 77.44 74 LEU A O 1
ATOM 581 N N . PRO A 1 75 ? 11.203 8.548 -8.371 1.00 82.94 75 PRO A N 1
ATOM 582 C CA . PRO A 1 75 ? 12.236 8.507 -7.349 1.00 82.94 75 PRO A CA 1
ATOM 583 C C . PRO A 1 75 ? 11.765 7.713 -6.120 1.00 82.94 75 PRO A C 1
ATOM 585 O O . PRO A 1 75 ? 10.590 7.737 -5.738 1.00 82.94 75 PRO A O 1
ATOM 588 N N . LYS A 1 76 ? 12.708 7.033 -5.452 1.00 84.12 76 LYS A N 1
ATOM 589 C CA . LYS A 1 76 ? 12.431 6.100 -4.340 1.00 84.12 76 LYS A CA 1
ATOM 590 C C . LYS A 1 76 ? 11.561 6.705 -3.231 1.00 84.12 76 LYS A C 1
ATOM 592 O O . LYS A 1 76 ? 10.701 6.008 -2.696 1.00 84.12 76 LYS A O 1
ATOM 597 N N . TYR A 1 77 ? 11.732 7.989 -2.919 1.00 84.69 77 TYR A N 1
ATOM 598 C CA . TYR A 1 77 ? 10.964 8.665 -1.869 1.00 84.69 77 TYR A CA 1
ATOM 599 C C . TYR A 1 77 ? 9.458 8.761 -2.193 1.00 84.69 77 TYR A C 1
ATOM 601 O O . TYR A 1 77 ? 8.627 8.671 -1.292 1.00 84.69 77 TYR A O 1
ATOM 609 N N . GLN A 1 78 ? 9.069 8.865 -3.472 1.00 84.69 78 GLN A N 1
ATOM 610 C CA . GLN A 1 78 ? 7.653 8.833 -3.871 1.00 84.69 78 GLN A CA 1
ATOM 611 C C . GLN A 1 78 ? 7.069 7.431 -3.739 1.00 84.69 78 GLN A C 1
ATOM 613 O O . GLN A 1 78 ? 5.966 7.259 -3.219 1.00 84.69 78 GLN A O 1
ATOM 618 N N . LEU A 1 79 ? 7.833 6.413 -4.141 1.00 86.81 79 LEU A N 1
ATOM 619 C CA . LEU A 1 79 ? 7.434 5.016 -3.964 1.00 86.81 79 LEU A CA 1
ATOM 620 C C . LEU A 1 79 ? 7.250 4.672 -2.479 1.00 86.81 79 LEU A C 1
ATOM 622 O O . LEU A 1 79 ? 6.312 3.959 -2.126 1.00 86.81 79 LEU A O 1
ATOM 626 N N . GLN A 1 80 ? 8.083 5.231 -1.597 1.00 89.56 80 GLN A N 1
ATOM 627 C CA . GLN A 1 80 ? 7.921 5.094 -0.148 1.00 89.56 80 GLN A CA 1
ATOM 628 C C . GLN A 1 80 ? 6.613 5.711 0.361 1.00 89.56 80 GLN A C 1
ATOM 630 O O . GLN A 1 80 ? 5.936 5.095 1.181 1.00 89.56 80 GLN A O 1
ATOM 635 N N . ARG A 1 81 ? 6.194 6.877 -0.150 1.00 90.62 81 ARG A N 1
ATOM 636 C CA . ARG A 1 81 ? 4.898 7.484 0.215 1.00 90.62 81 ARG A CA 1
ATOM 637 C C . ARG A 1 81 ? 3.729 6.569 -0.121 1.00 90.62 81 ARG A C 1
ATOM 639 O O . ARG A 1 81 ? 2.860 6.343 0.720 1.00 90.62 81 ARG A O 1
ATOM 646 N N . LEU A 1 82 ? 3.745 5.984 -1.315 1.00 89.62 82 LEU A N 1
ATOM 647 C CA . LEU A 1 82 ? 2.742 5.000 -1.713 1.00 89.62 82 LEU A CA 1
ATOM 648 C C . LEU A 1 82 ? 2.814 3.749 -0.823 1.00 89.62 82 LEU A C 1
ATOM 650 O O . LEU A 1 82 ? 1.779 3.212 -0.425 1.00 89.62 82 LEU A O 1
ATOM 654 N N . GLN A 1 83 ? 4.021 3.300 -0.460 1.00 91.50 83 GLN A N 1
ATOM 655 C CA . GLN A 1 83 ? 4.205 2.141 0.413 1.00 91.50 83 GLN A CA 1
ATOM 656 C C . GLN A 1 83 ? 3.607 2.404 1.798 1.00 91.50 83 GLN A C 1
ATOM 658 O O . GLN A 1 83 ? 2.972 1.509 2.355 1.00 91.50 83 GLN A O 1
ATOM 663 N N . TYR A 1 84 ? 3.731 3.625 2.327 1.00 92.50 84 TYR A N 1
ATOM 664 C CA . TYR A 1 84 ? 3.060 4.010 3.567 1.00 92.50 84 TYR A CA 1
ATOM 665 C C . TYR A 1 84 ? 1.541 3.909 3.452 1.00 92.50 84 TYR A C 1
ATOM 667 O O . TYR A 1 84 ? 0.924 3.357 4.358 1.00 92.50 84 TYR A O 1
ATOM 675 N N . VAL A 1 85 ? 0.943 4.348 2.338 1.00 92.44 85 VAL A N 1
ATOM 676 C CA . VAL A 1 85 ? -0.501 4.172 2.094 1.00 92.44 85 VAL A CA 1
ATOM 677 C C . VAL A 1 85 ? -0.877 2.687 2.076 1.00 92.44 85 VAL A C 1
ATOM 679 O O . VAL A 1 85 ? -1.839 2.283 2.722 1.00 92.44 85 VAL A O 1
ATOM 682 N N . LYS A 1 86 ? -0.107 1.835 1.390 1.00 91.88 86 LYS A N 1
ATOM 683 C CA . LYS A 1 86 ? -0.375 0.387 1.366 1.00 91.88 86 LYS A CA 1
ATOM 684 C C . LYS A 1 86 ? -0.264 -0.243 2.760 1.00 91.88 86 LYS A C 1
ATOM 686 O O . LYS A 1 86 ? -1.083 -1.077 3.138 1.00 91.88 86 LYS A O 1
ATOM 691 N N . ASN A 1 87 ? 0.736 0.167 3.533 1.00 92.62 87 ASN A N 1
ATOM 6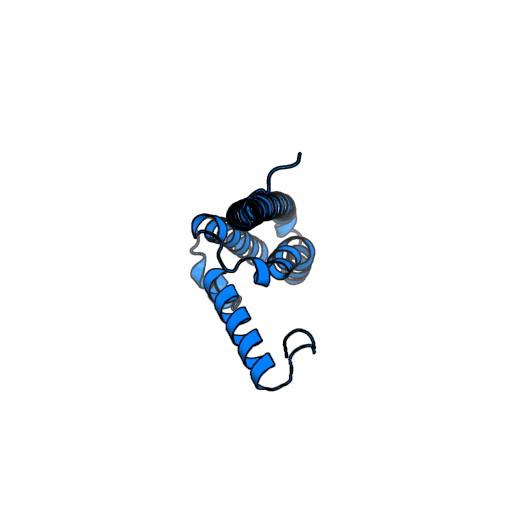92 C CA . ASN A 1 87 ? 0.941 -0.309 4.895 1.00 92.62 87 ASN A CA 1
ATOM 693 C C . ASN A 1 87 ? -0.219 0.110 5.808 1.00 92.62 87 ASN A C 1
ATOM 695 O O . ASN A 1 87 ? -0.702 -0.701 6.594 1.00 92.62 87 ASN A O 1
ATOM 699 N N . THR A 1 88 ? -0.698 1.352 5.710 1.00 92.44 88 THR A N 1
ATOM 700 C CA . THR A 1 88 ? -1.840 1.807 6.513 1.00 92.44 88 THR A CA 1
ATOM 701 C C . THR A 1 88 ? -3.134 1.118 6.108 1.00 92.44 88 THR A C 1
ATOM 703 O O . THR A 1 88 ? -3.887 0.727 6.993 1.00 92.44 88 THR A O 1
ATOM 706 N N . VAL A 1 89 ? -3.359 0.872 4.814 1.00 92.75 89 VAL A N 1
ATOM 707 C CA . VAL A 1 89 ? -4.460 0.021 4.337 1.00 92.75 89 VAL A CA 1
ATOM 708 C C . VAL A 1 89 ? -4.437 -1.341 5.038 1.00 92.75 89 VAL A C 1
ATOM 710 O O . VAL A 1 89 ? -5.441 -1.732 5.630 1.00 92.75 89 VAL A O 1
ATOM 713 N N . ALA A 1 90 ? -3.300 -2.045 5.007 1.00 92.62 90 ALA A N 1
ATOM 714 C CA . ALA A 1 90 ? -3.178 -3.370 5.617 1.00 92.62 90 ALA A CA 1
ATOM 715 C C . ALA A 1 90 ? -3.472 -3.328 7.127 1.00 92.62 90 ALA A C 1
ATOM 717 O O . ALA A 1 90 ? -4.212 -4.166 7.639 1.00 92.62 90 ALA A O 1
ATOM 718 N N . ARG A 1 91 ? -2.984 -2.293 7.830 1.00 92.38 91 ARG A N 1
ATOM 719 C CA . ARG A 1 91 ? -3.295 -2.089 9.254 1.00 92.38 91 ARG A CA 1
ATOM 720 C C . ARG A 1 91 ? -4.788 -1.869 9.504 1.00 92.38 91 ARG A C 1
ATOM 722 O O . ARG A 1 91 ? -5.313 -2.425 10.461 1.00 92.38 91 ARG A O 1
ATOM 729 N N . VAL A 1 92 ? -5.475 -1.092 8.663 1.00 92.56 92 VAL A N 1
ATOM 730 C CA . VAL A 1 92 ? -6.923 -0.845 8.802 1.00 92.56 92 VAL A CA 1
ATOM 731 C C . VAL A 1 92 ? -7.724 -2.123 8.568 1.00 92.56 92 VAL A C 1
ATOM 733 O O . VAL A 1 92 ? -8.629 -2.427 9.344 1.00 92.56 92 VAL A O 1
ATOM 736 N N . VAL A 1 93 ? -7.381 -2.900 7.540 1.00 92.19 93 VAL A N 1
ATOM 737 C CA . VAL A 1 93 ? -8.064 -4.168 7.238 1.00 92.19 93 VAL A CA 1
ATOM 738 C C . VAL A 1 93 ? -7.877 -5.166 8.386 1.00 92.19 93 VAL A C 1
ATOM 740 O O . VAL A 1 93 ? -8.865 -5.714 8.880 1.00 92.19 93 VAL A O 1
ATOM 743 N N . CYS A 1 94 ? -6.647 -5.335 8.875 1.00 90.62 94 CYS A N 1
ATOM 744 C CA . CYS A 1 94 ? -6.313 -6.313 9.914 1.00 90.62 94 CYS A CA 1
ATOM 745 C C . CYS A 1 94 ? -6.457 -5.799 11.360 1.00 90.62 94 CYS A C 1
ATOM 747 O O . CYS A 1 94 ? -6.134 -6.537 12.279 1.00 90.62 94 CYS A O 1
ATOM 749 N N . GLN A 1 95 ? -6.935 -4.565 11.584 1.00 90.06 95 GLN A N 1
ATOM 750 C CA . GLN A 1 95 ? -7.028 -3.949 12.925 1.00 90.06 95 GLN A CA 1
ATOM 751 C C . GLN A 1 95 ? -5.713 -4.002 13.725 1.00 90.06 95 GLN A C 1
ATOM 753 O O . GLN A 1 95 ? -5.699 -4.179 14.939 1.00 90.06 95 GLN A O 1
ATOM 758 N N . MET A 1 96 ? -4.590 -3.802 13.040 1.00 88.31 96 MET A N 1
ATOM 759 C CA . MET A 1 96 ? -3.270 -3.837 13.670 1.00 88.31 96 MET A CA 1
ATOM 760 C C . MET A 1 96 ? -3.011 -2.564 14.479 1.00 88.31 96 MET A C 1
ATOM 762 O O . MET A 1 96 ? -3.321 -1.450 14.038 1.00 88.31 96 MET A O 1
ATOM 766 N N . SER A 1 97 ? -2.314 -2.709 15.605 1.00 85.25 97 SER A N 1
ATOM 767 C CA . SER A 1 97 ? -1.732 -1.571 16.321 1.00 85.25 97 SER A CA 1
ATOM 768 C C . SER A 1 97 ? -0.660 -0.881 15.470 1.00 85.25 97 SER A C 1
ATOM 770 O O . SER A 1 97 ? -0.037 -1.493 14.600 1.00 85.25 97 SER A O 1
ATOM 772 N N . LYS A 1 98 ? -0.398 0.407 15.727 1.00 80.56 98 LYS A N 1
ATOM 773 C CA . LYS A 1 98 ? 0.648 1.189 15.038 1.00 80.56 98 LYS A CA 1
ATOM 774 C C . LYS A 1 98 ? 2.064 0.665 15.306 1.00 80.56 98 LYS A C 1
ATOM 776 O O . LYS A 1 98 ? 2.935 0.845 14.461 1.00 80.56 98 LYS A O 1
ATOM 781 N N . PHE A 1 99 ? 2.270 0.001 16.442 1.00 84.69 99 PHE A N 1
ATOM 782 C CA . PHE A 1 99 ? 3.579 -0.497 16.877 1.00 84.69 99 PHE A CA 1
ATOM 783 C C . PHE A 1 99 ? 3.898 -1.902 16.366 1.00 84.69 99 PHE A C 1
ATOM 785 O O . PHE A 1 99 ? 5.055 -2.305 16.357 1.00 84.69 99 PHE A O 1
ATOM 792 N N . GLN A 1 100 ? 2.891 -2.648 15.907 1.00 87.06 100 GLN A N 1
ATOM 793 C CA . GLN A 1 100 ? 3.120 -3.983 15.370 1.00 87.06 100 GLN A CA 1
ATOM 794 C C . GLN A 1 100 ? 3.868 -3.922 14.035 1.00 87.06 100 GLN A C 1
ATOM 796 O O . GLN A 1 100 ? 3.697 -2.985 13.237 1.00 87.06 100 GLN A O 1
ATOM 801 N N . HIS A 1 101 ? 4.685 -4.949 13.803 1.00 88.69 101 HIS A N 1
ATOM 802 C CA . HIS A 1 101 ? 5.466 -5.099 12.588 1.00 88.69 101 HIS A CA 1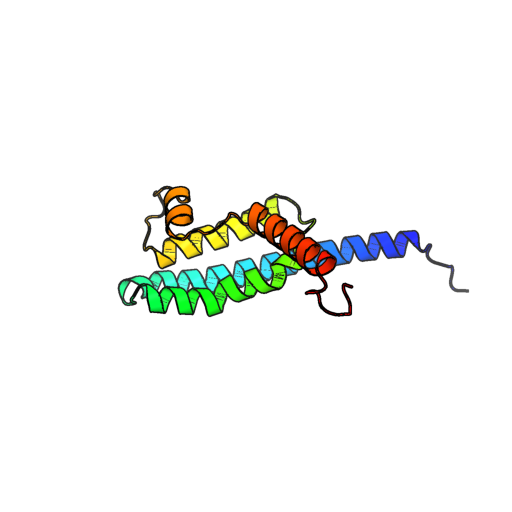
ATOM 803 C C . HIS A 1 101 ? 4.546 -5.336 11.384 1.00 88.69 101 HIS A C 1
ATOM 805 O O . HIS A 1 101 ? 3.604 -6.120 11.446 1.00 88.69 101 HIS A O 1
ATOM 811 N N . ILE A 1 102 ? 4.794 -4.623 10.283 1.00 88.19 102 ILE A N 1
ATOM 812 C CA . ILE A 1 102 ? 3.904 -4.641 9.113 1.00 88.19 102 ILE A CA 1
ATOM 813 C C . ILE A 1 102 ? 4.172 -5.823 8.175 1.00 88.19 102 ILE A C 1
ATOM 815 O O . ILE A 1 102 ? 3.293 -6.213 7.410 1.00 88.19 102 ILE A O 1
ATOM 819 N N . THR A 1 103 ? 5.381 -6.387 8.208 1.00 87.69 103 THR A N 1
ATOM 820 C CA . THR A 1 103 ? 5.806 -7.403 7.237 1.00 87.69 103 THR A CA 1
ATOM 821 C C . THR A 1 103 ? 5.027 -8.705 7.380 1.00 87.69 103 THR A C 1
ATOM 823 O O . THR A 1 103 ? 4.648 -9.265 6.35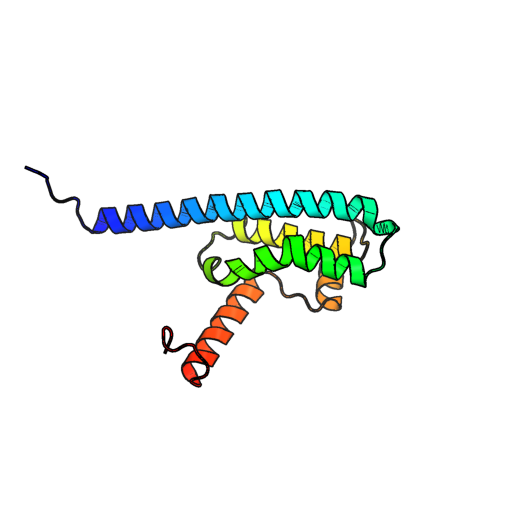7 1.00 87.69 103 THR A O 1
ATOM 826 N N . SER A 1 104 ? 4.708 -9.135 8.607 1.00 86.94 104 SER A N 1
ATOM 827 C CA . SER A 1 104 ? 3.885 -10.332 8.846 1.00 86.94 104 SER A CA 1
ATOM 828 C C . SER A 1 104 ? 2.501 -10.191 8.210 1.00 86.94 104 SER A C 1
ATOM 830 O O . SER A 1 104 ? 2.060 -11.045 7.454 1.00 86.94 104 SER A O 1
ATOM 832 N N . VAL A 1 105 ? 1.868 -9.034 8.395 1.00 88.75 105 VAL A N 1
ATOM 833 C CA . VAL A 1 105 ? 0.541 -8.721 7.840 1.00 88.75 105 VAL A CA 1
ATOM 834 C C . VAL A 1 105 ? 0.542 -8.732 6.318 1.00 88.75 105 VAL A C 1
ATOM 836 O O . VAL A 1 105 ? -0.393 -9.210 5.682 1.00 88.75 105 VAL A O 1
ATOM 839 N N . LEU A 1 106 ? 1.588 -8.168 5.709 1.00 87.56 106 LEU A N 1
ATOM 840 C CA . LEU A 1 106 ? 1.718 -8.168 4.256 1.00 87.56 106 LEU A CA 1
ATOM 841 C C . LEU A 1 106 ? 1.904 -9.583 3.704 1.00 87.56 106 LEU A C 1
ATOM 843 O O . LEU A 1 106 ? 1.420 -9.846 2.607 1.00 87.56 106 LEU A O 1
ATOM 847 N N . GLN A 1 107 ? 2.574 -10.472 4.442 1.00 86.94 107 GLN A N 1
ATOM 848 C CA . GLN A 1 107 ? 2.714 -11.880 4.072 1.00 86.94 107 GLN A CA 1
ATOM 849 C C . GLN A 1 107 ? 1.381 -12.625 4.195 1.00 86.94 107 GLN A C 1
ATOM 851 O O . GLN A 1 107 ? 0.980 -13.265 3.229 1.00 86.94 107 GLN A O 1
ATOM 856 N N . GLU A 1 108 ? 0.655 -12.460 5.303 1.00 87.38 108 GLU A N 1
ATOM 857 C CA . GLU A 1 108 ? -0.681 -13.049 5.508 1.00 87.38 108 GLU A CA 1
ATOM 858 C C . GLU A 1 108 ? -1.699 -12.596 4.449 1.00 87.38 108 GLU A C 1
ATOM 860 O O . GLU A 1 108 ? -2.542 -13.368 4.005 1.00 87.38 108 GLU A O 1
ATOM 865 N N . LEU A 1 109 ? -1.624 -11.333 4.020 1.00 86.94 109 LEU A N 1
ATOM 866 C CA . LEU A 1 109 ? -2.465 -10.789 2.948 1.00 86.94 109 LEU A CA 1
ATOM 867 C C . LEU A 1 109 ? -1.970 -11.167 1.541 1.00 86.94 109 LEU A C 1
ATOM 869 O O . LEU A 1 109 ? -2.652 -10.856 0.566 1.00 86.94 109 LEU A O 1
ATOM 873 N N . HIS A 1 110 ? -0.784 -11.770 1.413 1.00 89.25 110 HIS A N 1
ATOM 874 C CA . HIS A 1 110 ? -0.083 -12.013 0.145 1.00 89.25 110 HIS A CA 1
ATOM 875 C C . HIS A 1 110 ? 0.175 -10.732 -0.684 1.00 89.25 110 HIS A C 1
ATOM 877 O O . HIS A 1 110 ? 0.118 -10.720 -1.915 1.00 89.25 110 HIS A O 1
ATOM 883 N N . TRP A 1 111 ? 0.454 -9.601 -0.027 1.00 90.12 111 TRP A N 1
ATOM 884 C CA . TRP A 1 111 ? 0.612 -8.294 -0.676 1.00 90.12 111 TRP A CA 1
ATOM 885 C C . TRP A 1 111 ? 2.071 -7.887 -0.904 1.00 90.12 111 TRP A C 1
ATOM 887 O O . TRP A 1 111 ? 2.736 -7.354 -0.010 1.00 90.12 111 TRP A O 1
ATOM 897 N N . LEU A 1 112 ? 2.526 -7.949 -2.160 1.00 88.62 112 LEU A N 1
ATOM 898 C CA . LEU A 1 112 ? 3.872 -7.511 -2.551 1.00 88.62 112 LEU A CA 1
ATOM 899 C C . LEU A 1 112 ? 4.127 -6.019 -2.266 1.00 88.62 112 LEU A C 1
ATOM 901 O O . LEU A 1 112 ? 3.249 -5.186 -2.537 1.00 88.62 112 LEU A O 1
ATOM 905 N N . PRO A 1 113 ? 5.309 -5.631 -1.739 1.00 88.25 113 PRO A N 1
ATOM 906 C CA . PRO A 1 113 ? 5.754 -4.235 -1.682 1.00 88.25 113 PRO A CA 1
ATOM 907 C C . PRO A 1 113 ? 5.646 -3.541 -3.044 1.00 88.25 113 PRO A C 1
ATOM 909 O O . PRO A 1 113 ? 5.773 -4.179 -4.087 1.00 88.25 113 PRO A O 1
ATOM 912 N N . ILE A 1 114 ? 5.399 -2.231 -3.041 1.00 86.94 114 ILE A N 1
ATOM 913 C CA . ILE A 1 114 ? 5.043 -1.489 -4.262 1.00 86.94 114 ILE A CA 1
ATOM 914 C C . ILE A 1 114 ? 6.140 -1.564 -5.320 1.00 86.94 114 ILE A C 1
ATOM 916 O O . ILE A 1 114 ? 5.829 -1.737 -6.492 1.00 86.94 114 ILE A O 1
ATOM 920 N N . GLN A 1 115 ? 7.408 -1.514 -4.910 1.00 85.94 115 GLN A N 1
ATOM 921 C CA . GLN A 1 115 ? 8.542 -1.666 -5.825 1.00 85.94 115 GLN A CA 1
ATOM 922 C C . GLN A 1 115 ? 8.475 -2.994 -6.592 1.00 85.94 115 GLN A C 1
ATOM 924 O O . GLN A 1 115 ? 8.478 -2.999 -7.820 1.00 85.94 115 GLN A O 1
ATOM 929 N N . TYR A 1 116 ? 8.307 -4.111 -5.881 1.00 87.62 116 TYR A N 1
ATOM 930 C CA . TYR A 1 116 ? 8.166 -5.427 -6.505 1.00 87.62 116 TYR A CA 1
ATOM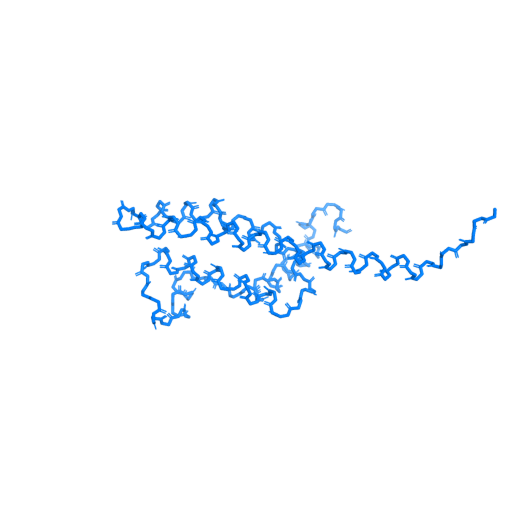 931 C C . TYR A 1 116 ? 6.886 -5.552 -7.330 1.00 87.62 116 TYR A C 1
ATOM 933 O O . TYR A 1 116 ? 6.889 -6.206 -8.366 1.00 87.62 116 TYR A O 1
ATOM 941 N N . ARG A 1 117 ? 5.797 -4.888 -6.924 1.00 87.06 117 ARG A N 1
ATOM 942 C CA . ARG A 1 117 ? 4.546 -4.861 -7.694 1.00 87.06 117 ARG A CA 1
ATOM 943 C C . ARG A 1 117 ? 4.723 -4.188 -9.060 1.00 87.06 117 ARG A C 1
ATOM 945 O O . ARG A 1 117 ? 4.126 -4.649 -10.029 1.00 87.06 117 ARG A O 1
ATOM 952 N N . ILE A 1 118 ? 5.523 -3.121 -9.137 1.00 84.12 118 ILE A N 1
ATOM 953 C CA . ILE A 1 118 ? 5.848 -2.442 -10.402 1.00 84.12 118 ILE A CA 1
ATOM 954 C C . ILE A 1 118 ? 6.648 -3.388 -11.301 1.00 84.12 118 ILE A C 1
ATOM 956 O O . ILE A 1 118 ? 6.239 -3.626 -12.434 1.00 84.12 118 ILE A O 1
ATOM 960 N N . ILE A 1 119 ? 7.718 -3.991 -10.771 1.00 87.12 119 ILE A N 1
ATOM 961 C CA . ILE A 1 119 ? 8.562 -4.947 -11.510 1.00 87.12 119 ILE A CA 1
ATOM 962 C C . ILE A 1 119 ? 7.721 -6.115 -12.031 1.00 87.12 119 ILE A C 1
ATOM 964 O O . ILE A 1 119 ? 7.745 -6.416 -13.220 1.00 87.12 119 ILE A O 1
ATOM 968 N N . PHE A 1 120 ? 6.912 -6.722 -11.161 1.00 87.25 120 PHE A N 1
ATOM 969 C CA . PHE A 1 120 ? 6.030 -7.827 -11.522 1.00 87.25 120 PHE A CA 1
ATOM 970 C C . PHE A 1 120 ? 5.061 -7.452 -12.649 1.00 87.25 120 PHE A C 1
ATOM 972 O O . PHE A 1 120 ? 4.877 -8.227 -13.581 1.00 87.25 120 PHE A O 1
ATOM 979 N N . LYS A 1 121 ? 4.464 -6.251 -12.609 1.00 83.88 121 LYS A N 1
ATOM 980 C CA . LYS A 1 121 ? 3.571 -5.786 -13.680 1.00 83.88 121 LYS A CA 1
ATOM 981 C C . LYS A 1 121 ? 4.295 -5.576 -15.009 1.00 83.88 121 LYS A C 1
ATOM 983 O O . LYS A 1 121 ? 3.716 -5.908 -16.037 1.00 83.88 121 LYS A O 1
ATOM 988 N N . ILE A 1 122 ? 5.515 -5.035 -14.993 1.00 84.25 122 ILE A N 1
ATOM 989 C CA . ILE A 1 122 ? 6.324 -4.857 -16.209 1.00 84.25 122 ILE A CA 1
ATOM 990 C C . ILE A 1 122 ? 6.656 -6.222 -16.811 1.00 84.25 122 ILE A C 1
ATOM 992 O O . ILE A 1 122 ? 6.398 -6.444 -17.988 1.00 84.25 122 ILE A O 1
ATOM 996 N N . LEU A 1 123 ? 7.142 -7.160 -15.995 1.00 87.56 123 LEU A N 1
ATOM 997 C CA . LEU A 1 123 ? 7.446 -8.521 -16.439 1.00 87.56 123 LEU A CA 1
ATOM 998 C C . LEU A 1 123 ? 6.212 -9.224 -17.010 1.00 87.56 123 LEU A C 1
ATOM 1000 O O . LEU A 1 123 ? 6.289 -9.848 -18.061 1.00 87.56 123 LEU A O 1
ATOM 1004 N N . LEU A 1 124 ? 5.058 -9.078 -16.356 1.00 87.56 124 LEU A N 1
ATOM 1005 C CA . LEU A 1 124 ? 3.800 -9.644 -16.832 1.00 87.56 124 LEU A CA 1
ATOM 1006 C C . LEU A 1 124 ? 3.341 -9.011 -18.154 1.00 87.56 124 LEU A C 1
ATOM 1008 O O . LEU A 1 124 ? 2.763 -9.705 -18.985 1.00 87.56 124 LEU A O 1
ATOM 1012 N N . LEU A 1 125 ? 3.597 -7.716 -18.364 1.00 83.50 125 LEU A N 1
ATOM 1013 C CA . LEU A 1 125 ? 3.315 -7.040 -19.630 1.00 83.50 125 LEU A CA 1
ATOM 1014 C C . LEU A 1 125 ? 4.199 -7.586 -20.759 1.00 83.50 125 LEU A C 1
ATOM 1016 O O . LEU A 1 125 ? 3.671 -7.974 -21.795 1.00 83.50 125 LEU A O 1
ATOM 1020 N N . VAL A 1 126 ? 5.512 -7.683 -20.520 1.00 86.56 126 VAL A N 1
ATOM 1021 C CA . VAL A 1 126 ? 6.490 -8.234 -21.476 1.00 86.56 126 VAL A CA 1
ATOM 1022 C C . VAL A 1 126 ? 6.176 -9.693 -21.806 1.00 86.56 126 VAL A C 1
ATOM 1024 O O . VAL A 1 126 ? 6.187 -10.102 -22.960 1.00 86.56 126 VAL A O 1
ATOM 1027 N N . TYR A 1 127 ? 5.830 -10.494 -20.802 1.00 88.50 127 TYR A N 1
ATOM 1028 C CA . TYR A 1 127 ? 5.418 -11.875 -21.027 1.00 88.50 127 TYR A CA 1
ATOM 1029 C C . TYR A 1 127 ? 4.160 -11.958 -21.904 1.00 88.50 127 TYR A C 1
ATOM 1031 O O . TYR A 1 127 ? 4.084 -12.792 -22.803 1.00 88.50 127 TYR A O 1
ATOM 1039 N N . LYS A 1 128 ? 3.167 -11.089 -21.677 1.00 87.12 128 LYS A N 1
ATOM 1040 C CA . LYS A 1 128 ? 1.943 -11.063 -22.489 1.00 87.12 128 LYS A CA 1
ATOM 1041 C C . LYS A 1 128 ? 2.196 -10.626 -23.927 1.00 87.12 128 LYS A C 1
ATOM 1043 O O . LYS A 1 128 ? 1.565 -11.187 -24.817 1.00 87.12 128 LYS A O 1
ATOM 1048 N N . SER A 1 129 ? 3.091 -9.664 -24.158 1.00 84.69 129 SER A N 1
ATOM 1049 C CA . SER A 1 129 ? 3.453 -9.236 -25.515 1.00 84.69 129 SER A CA 1
ATOM 1050 C C . SER A 1 129 ? 4.164 -10.346 -26.277 1.00 84.69 129 SER A C 1
ATOM 1052 O O . SER A 1 129 ? 3.774 -10.646 -27.399 1.00 84.69 129 SER A O 1
ATOM 1054 N N . LEU A 1 130 ? 5.110 -11.042 -25.639 1.00 86.56 130 LEU A N 1
ATOM 1055 C CA . LEU A 1 130 ? 5.827 -12.160 -26.262 1.00 86.56 130 LEU A CA 1
ATOM 1056 C C . LEU A 1 130 ? 4.920 -13.348 -26.623 1.00 86.56 130 LEU A C 1
ATOM 1058 O O . LEU A 1 130 ? 5.208 -14.059 -27.578 1.00 86.56 130 LEU A O 1
ATOM 1062 N N . ASN A 1 131 ? 3.823 -13.557 -25.889 1.00 89.06 131 ASN A N 1
ATOM 1063 C CA . ASN A 1 131 ? 2.887 -14.664 -26.121 1.00 89.06 131 ASN A CA 1
ATOM 1064 C C . ASN A 1 131 ? 1.625 -14.262 -26.908 1.00 89.06 131 ASN A C 1
ATOM 1066 O O . ASN A 1 131 ? 0.646 -15.004 -26.906 1.00 89.06 131 ASN A O 1
ATOM 1070 N N . GLY A 1 132 ? 1.595 -13.075 -27.527 1.00 82.00 132 GLY A N 1
ATOM 1071 C CA . GLY A 1 132 ? 0.451 -12.627 -28.335 1.00 82.00 132 GLY A CA 1
ATOM 1072 C C . GLY A 1 132 ? -0.844 -12.373 -27.546 1.00 82.00 132 GLY A C 1
ATOM 1073 O O . GLY A 1 132 ? -1.905 -12.208 -28.135 1.00 82.00 132 GLY A O 1
ATOM 1074 N N . ALA A 1 133 ? -0.774 -12.311 -26.213 1.00 81.69 133 ALA A N 1
ATOM 1075 C CA . ALA A 1 133 ? -1.903 -12.028 -25.319 1.00 81.69 133 ALA A CA 1
ATOM 1076 C C . ALA A 1 133 ? -1.987 -10.539 -24.926 1.00 81.69 133 ALA A C 1
ATOM 1078 O O . ALA A 1 133 ? -2.646 -10.168 -23.947 1.00 81.69 133 ALA A O 1
ATOM 1079 N N . SER A 1 134 ? -1.252 -9.689 -25.641 1.00 79.50 134 SER A N 1
ATOM 1080 C CA . SER A 1 134 ? -1.201 -8.247 -25.433 1.00 79.50 134 SER A CA 1
ATOM 1081 C C . SER A 1 134 ? -2.186 -7.533 -26.363 1.00 79.50 134 SER A C 1
ATOM 1083 O O . SER A 1 134 ? -2.446 -8.017 -27.463 1.00 79.50 134 SER A O 1
ATOM 1085 N N . PRO A 1 135 ? -2.748 -6.382 -25.955 1.00 76.25 135 PRO A N 1
ATOM 1086 C CA . PRO A 1 135 ? -3.523 -5.534 -26.851 1.00 76.25 135 PRO A CA 1
ATOM 1087 C C . PRO A 1 135 ? -2.732 -5.172 -28.113 1.00 76.25 135 PRO A C 1
ATOM 1089 O O . PRO A 1 135 ? -1.525 -4.952 -28.039 1.00 76.25 135 PRO A O 1
ATOM 1092 N N . SER A 1 136 ? -3.419 -5.031 -29.246 1.00 72.88 136 SER A N 1
ATOM 1093 C CA . SER A 1 136 ? -2.804 -4.780 -30.560 1.00 72.88 136 SER A CA 1
ATOM 1094 C C . SER A 1 136 ? -1.895 -3.547 -30.624 1.00 72.88 136 SER A C 1
ATOM 1096 O O . SER A 1 136 ? -1.006 -3.495 -31.460 1.00 72.88 136 SER A O 1
ATOM 1098 N N . TYR A 1 137 ? -2.077 -2.568 -29.734 1.00 74.75 137 TYR A N 1
ATOM 1099 C CA . TYR A 1 137 ? -1.236 -1.366 -29.652 1.00 74.75 137 TYR A CA 1
ATOM 1100 C C . TYR A 1 137 ? 0.092 -1.567 -28.890 1.00 74.75 137 TYR A C 1
ATOM 1102 O O . TYR A 1 137 ? 0.896 -0.643 -28.810 1.00 74.75 137 TYR A O 1
ATOM 1110 N N . LEU A 1 138 ? 0.297 -2.735 -28.277 1.00 63.41 138 LEU A N 1
ATOM 1111 C CA . LEU A 1 138 ? 1.524 -3.139 -27.577 1.00 63.41 138 LEU A CA 1
ATOM 1112 C C . LEU A 1 138 ? 2.207 -4.345 -28.241 1.00 63.41 138 LEU A C 1
ATOM 1114 O O . LEU A 1 138 ? 3.178 -4.855 -27.678 1.00 63.41 138 LEU A O 1
ATOM 1118 N N . ALA A 1 139 ? 1.636 -4.849 -29.338 1.00 56.12 139 ALA A N 1
ATOM 1119 C CA . ALA A 1 139 ? 2.177 -5.954 -30.122 1.00 56.12 139 ALA A CA 1
ATO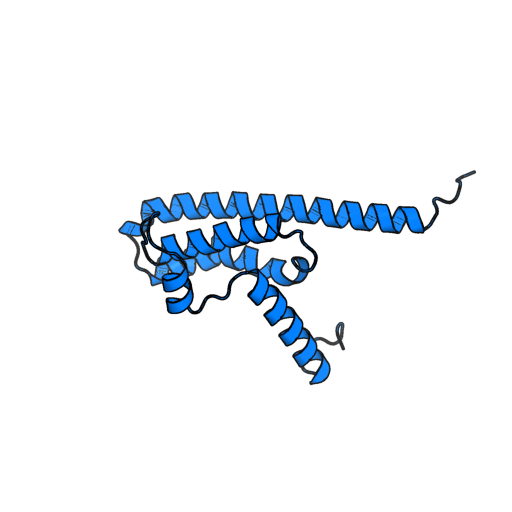M 1120 C C . ALA A 1 139 ? 3.339 -5.479 -31.001 1.00 56.12 139 ALA A C 1
ATOM 1122 O O . ALA A 1 139 ? 3.261 -4.335 -31.506 1.00 56.12 139 ALA A O 1
#

pLDDT: mean 80.77, std 14.68, range [35.97, 94.62]

Foldseek 3Di:
DDDDDPVVVVVVVVVVVLLVVVVVLLVVLLVQLVVQLVVLLVCLVVDDLVVLLVSNCVRHVVSVVVCLQVCPPHDPVSLVSSQVSVQSSLCSSVVHDPPDDSVVSCVVVVHDRSVVVSVVVVVVQVVCLVVVNHPPVSD

Secondary structure (DSSP, 8-state):
------HHHHHHHHHHHHHHHHHHHHHHHHHHHHHHHHHHHHHGGGS-HHHHHHHHIIIIIHHHHHGGGTTTT--HHHHHHHHHHHHHHHHHHHT--TTS-HHHHHHHTT---HHHHHHHHHHHHHHHHHTT-S-GGG-

Organism: NCBI:txid46732